Protein AF-A0A940LQ55-F1 (afdb_monomer)

Secondary structure (DSSP, 8-state):
--HHHHHHHHHHHHHHHHHH--SHHHHHHHHHHHT--HHHHHHHHHHSSHHHHHH-GGG-TT-S-HHHHHHHHHHTHHHHHHH--

Mean predicted aligned error: 4.85 Å

Solvent-accessible surface area (backbone atoms o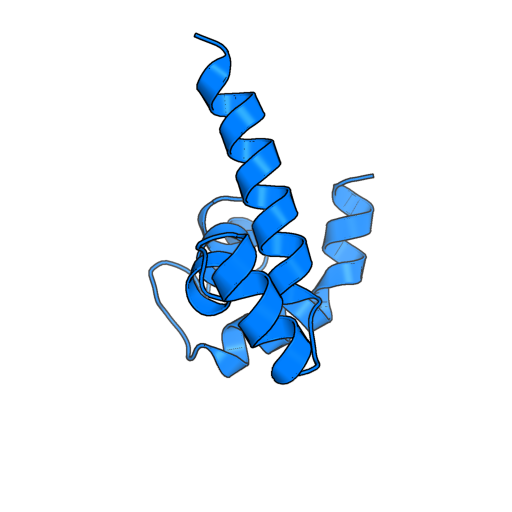nly — not comparable to full-atom values): 4905 Å² total; per-residue (Å²): 139,60,62,71,58,59,52,47,54,54,49,48,56,54,19,52,55,40,65,69,44,82,47,70,70,55,35,57,48,49,25,68,74,67,76,45,51,55,66,56,22,45,48,45,51,36,67,73,32,72,64,24,44,72,75,38,62,80,51,41,93,81,35,71,56,69,68,59,52,49,48,54,51,59,76,45,38,70,58,51,53,66,76,75,108

Radius of gyration: 12.59 Å; Cα contacts (8 Å, |Δi|>4): 68; chains: 1; bounding box: 35×28×24 Å

Sequence (85 aa):
MTASLEDWLAQLKKAEALVLATNPTEIAKLEAQLGLSQNVAVAHMLESTDWGVERFPQLQNGNGDFEDRLAALRASWDDWKSTSS

Nearest PDB structures (foldseek):
  3kjy-assembly2_B  TM=4.184E-01  e=3.653E+00  Homo sapiens
  3fy7-assembly2_B  TM=4.099E-01  e=3.863E+00  Homo sapiens
  3fy7-assembly1_A  TM=4.174E-01  e=4.830E+00  Homo sapiens

Structure (mmCIF, N/CA/C/O backbone):
data_AF-A0A940LQ55-F1
#
_entry.id   AF-A0A940LQ55-F1
#
loop_
_atom_site.group_PDB
_atom_site.id
_atom_site.type_symbol
_atom_site.label_atom_id
_atom_site.label_alt_id
_atom_site.label_comp_id
_atom_site.label_asym_id
_atom_site.label_entity_id
_atom_site.label_seq_id
_atom_site.pdbx_PDB_ins_code
_atom_site.Cartn_x
_atom_site.Cartn_y
_atom_site.Cartn_z
_atom_site.occupancy
_atom_site.B_iso_or_equiv
_atom_site.auth_seq_id
_atom_site.auth_comp_id
_atom_site.auth_asym_id
_atom_site.auth_atom_id
_atom_site.pdbx_PDB_model_num
ATOM 1 N N . MET A 1 1 ? 25.872 9.247 -8.910 1.00 44.81 1 MET A N 1
ATOM 2 C CA . MET A 1 1 ? 24.601 8.607 -9.314 1.00 44.81 1 MET A CA 1
ATOM 3 C C . MET A 1 1 ? 24.067 7.773 -8.145 1.00 44.81 1 MET A C 1
ATOM 5 O O . MET A 1 1 ? 24.000 6.561 -8.245 1.00 44.81 1 MET A O 1
ATOM 9 N N . THR A 1 2 ? 23.748 8.412 -7.016 1.00 51.56 2 THR A N 1
ATOM 10 C CA . THR A 1 2 ? 23.200 7.771 -5.795 1.00 51.56 2 THR A CA 1
ATOM 11 C C . THR A 1 2 ? 21.745 8.154 -5.527 1.00 51.56 2 THR A C 1
ATOM 13 O O . THR A 1 2 ? 21.067 7.444 -4.794 1.00 51.56 2 THR A O 1
ATOM 16 N N . ALA A 1 3 ? 21.249 9.207 -6.193 1.00 57.28 3 ALA A N 1
ATOM 17 C CA . ALA A 1 3 ? 19.871 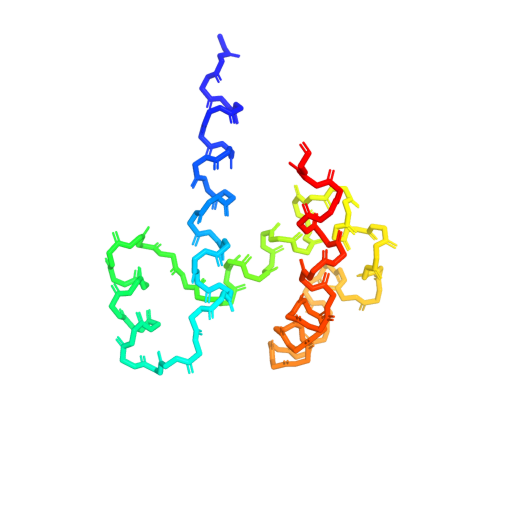9.686 -6.085 1.00 57.28 3 ALA A CA 1
ATOM 18 C C . ALA A 1 3 ? 18.842 8.554 -6.247 1.00 57.28 3 ALA A C 1
ATOM 20 O O . ALA A 1 3 ? 17.912 8.451 -5.464 1.00 57.28 3 ALA A O 1
ATOM 21 N N . SER A 1 4 ? 19.074 7.615 -7.171 1.00 71.00 4 SER A N 1
ATOM 22 C CA . SER A 1 4 ? 18.124 6.540 -7.473 1.00 71.00 4 SER A CA 1
ATOM 23 C C . SER A 1 4 ? 17.804 5.608 -6.300 1.00 71.00 4 SER A C 1
ATOM 25 O O . SER A 1 4 ? 16.681 5.126 -6.239 1.00 71.00 4 SER A O 1
ATOM 27 N N . LEU A 1 5 ? 18.739 5.348 -5.376 1.00 78.31 5 LEU A N 1
ATOM 28 C CA . LEU A 1 5 ? 18.471 4.458 -4.236 1.00 78.31 5 LEU A CA 1
ATOM 29 C C . LEU A 1 5 ? 17.800 5.206 -3.079 1.00 78.31 5 LEU A C 1
ATOM 31 O O . LEU A 1 5 ? 16.878 4.686 -2.458 1.00 78.31 5 LEU A O 1
ATOM 35 N N . GLU A 1 6 ? 18.246 6.430 -2.797 1.00 81.94 6 GLU A N 1
ATOM 36 C CA . GLU A 1 6 ? 17.670 7.264 -1.738 1.00 81.94 6 GLU A CA 1
ATOM 37 C C . GLU A 1 6 ? 16.242 7.701 -2.088 1.00 81.94 6 GLU A C 1
ATOM 39 O O . GLU A 1 6 ? 15.350 7.620 -1.242 1.00 81.94 6 GLU A O 1
ATOM 44 N N . ASP A 1 7 ? 16.002 8.079 -3.348 1.00 83.06 7 ASP A N 1
ATOM 45 C CA . ASP A 1 7 ? 14.666 8.387 -3.858 1.00 83.06 7 ASP A CA 1
ATOM 46 C C . ASP A 1 7 ? 13.764 7.149 -3.851 1.00 83.06 7 ASP A C 1
ATOM 48 O O . ASP A 1 7 ? 12.602 7.247 -3.454 1.00 83.06 7 ASP A O 1
ATOM 52 N N . TRP A 1 8 ? 14.291 5.974 -4.216 1.00 83.19 8 TRP A N 1
ATOM 53 C CA . TRP A 1 8 ? 13.538 4.719 -4.156 1.00 83.19 8 TRP A CA 1
ATOM 54 C C . TRP A 1 8 ? 13.144 4.360 -2.718 1.00 83.19 8 TRP A C 1
ATOM 56 O O . TRP A 1 8 ? 11.971 4.121 -2.446 1.00 83.19 8 TRP A O 1
ATOM 66 N N . LEU A 1 9 ? 14.073 4.432 -1.757 1.00 84.25 9 LEU A N 1
ATOM 67 C CA . LEU A 1 9 ? 13.770 4.207 -0.336 1.00 84.25 9 LEU A CA 1
ATOM 68 C C . LEU A 1 9 ? 12.764 5.229 0.212 1.00 84.25 9 LEU A C 1
ATOM 70 O O . LEU A 1 9 ? 11.916 4.893 1.043 1.00 84.25 9 LEU A O 1
ATOM 74 N N . ALA A 1 10 ? 12.843 6.484 -0.232 1.00 87.06 10 ALA A N 1
ATOM 75 C CA . ALA A 1 10 ? 11.881 7.508 0.149 1.00 87.06 10 ALA A CA 1
ATOM 76 C C . ALA A 1 10 ? 10.487 7.224 -0.432 1.00 87.06 10 ALA A C 1
ATOM 78 O O . ALA A 1 10 ? 9.493 7.425 0.265 1.00 87.06 10 ALA A O 1
ATOM 79 N N . GLN A 1 11 ? 10.392 6.750 -1.677 1.00 86.69 11 GLN A N 1
ATOM 80 C CA . GLN A 1 11 ? 9.127 6.338 -2.292 1.00 86.69 11 GLN A CA 1
ATOM 81 C C . GLN A 1 11 ? 8.536 5.105 -1.613 1.00 86.69 11 GLN A C 1
ATOM 83 O O . GLN A 1 11 ? 7.340 5.100 -1.322 1.00 86.69 11 GLN A O 1
ATOM 88 N N . LEU A 1 12 ? 9.372 4.127 -1.269 1.00 88.31 12 LEU A N 1
ATOM 89 C CA . LEU A 1 12 ? 8.961 2.936 -0.539 1.00 88.31 12 LEU A CA 1
ATOM 90 C C . LEU A 1 12 ? 8.329 3.314 0.807 1.00 88.31 12 LEU A C 1
ATOM 92 O O . LEU A 1 12 ? 7.177 2.977 1.052 1.00 88.31 12 LEU A O 1
ATOM 96 N N . LYS A 1 13 ? 8.995 4.149 1.615 1.00 89.50 13 LYS A N 1
ATOM 97 C CA . LYS A 1 13 ? 8.448 4.618 2.906 1.00 89.50 13 LYS A CA 1
ATOM 98 C C . LYS A 1 13 ? 7.109 5.345 2.775 1.00 89.50 13 LYS A C 1
ATOM 100 O O . LYS A 1 13 ? 6.233 5.215 3.629 1.00 89.50 13 LYS A O 1
ATOM 105 N N . LYS A 1 14 ? 6.942 6.138 1.713 1.00 91.38 14 LYS A N 1
ATOM 106 C CA . LYS A 1 14 ? 5.669 6.809 1.408 1.00 91.38 14 LYS A CA 1
ATOM 107 C C . LYS A 1 14 ? 4.579 5.799 1.060 1.00 91.38 14 LYS A C 1
ATOM 109 O O . LYS A 1 14 ? 3.447 5.944 1.522 1.00 91.38 14 LYS A O 1
ATOM 114 N N . ALA A 1 15 ? 4.923 4.787 0.267 1.00 91.25 15 ALA A N 1
ATOM 115 C CA . ALA A 1 15 ? 4.009 3.726 -0.112 1.00 91.25 15 ALA A CA 1
ATOM 116 C C . ALA A 1 15 ? 3.584 2.888 1.105 1.00 91.25 15 ALA A C 1
ATOM 118 O O . ALA A 1 15 ? 2.394 2.645 1.287 1.00 91.25 15 ALA A O 1
ATOM 119 N N . GLU A 1 16 ? 4.522 2.552 1.993 1.00 91.19 16 GLU A N 1
ATOM 120 C CA . GLU A 1 16 ? 4.248 1.845 3.248 1.00 91.19 16 GLU A CA 1
ATOM 121 C C . GLU A 1 16 ? 3.239 2.589 4.130 1.00 91.19 16 GLU A C 1
ATOM 123 O O . GLU A 1 16 ? 2.268 1.995 4.604 1.00 91.19 16 GLU A O 1
ATOM 128 N N . ALA A 1 17 ? 3.416 3.903 4.309 1.00 91.50 17 ALA A N 1
ATOM 129 C CA . ALA A 1 17 ? 2.494 4.718 5.099 1.00 91.50 17 ALA A CA 1
ATOM 130 C C . ALA A 1 17 ? 1.066 4.702 4.52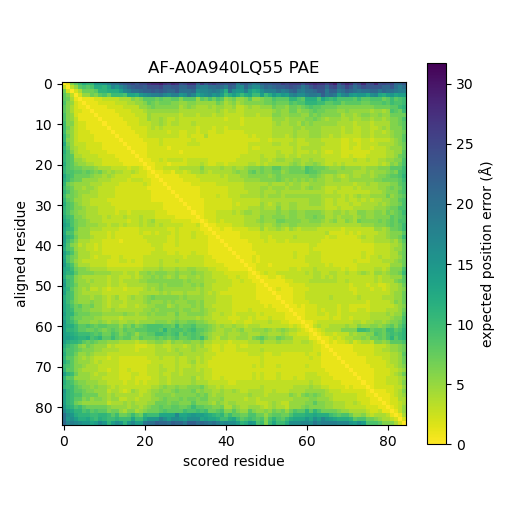5 1.00 91.50 17 ALA A C 1
ATOM 132 O O . ALA A 1 17 ? 0.097 4.558 5.270 1.00 91.50 17 ALA A O 1
ATOM 133 N N . LEU A 1 18 ? 0.930 4.802 3.200 1.00 92.25 18 LEU A N 1
ATOM 134 C CA . LEU A 1 18 ? -0.367 4.756 2.521 1.00 92.25 18 LEU A CA 1
ATOM 135 C C . LEU A 1 18 ? -1.013 3.372 2.583 1.00 92.25 18 LEU A C 1
ATOM 137 O O . LEU A 1 18 ? -2.223 3.274 2.772 1.00 92.25 18 LEU A O 1
ATOM 141 N N . VAL A 1 19 ? -0.233 2.300 2.450 1.00 90.56 19 VAL A N 1
ATOM 142 C CA . VAL A 1 19 ? -0.732 0.924 2.566 1.00 90.56 19 VAL A CA 1
ATOM 143 C C . VAL A 1 19 ? -1.273 0.660 3.967 1.00 90.56 19 VAL A C 1
ATOM 145 O O . VAL A 1 19 ? -2.345 0.069 4.109 1.00 90.56 19 VAL A O 1
ATOM 148 N N . LEU A 1 20 ? -0.565 1.113 4.999 1.00 89.38 20 LEU A N 1
ATOM 149 C CA . LEU A 1 20 ? -0.950 0.907 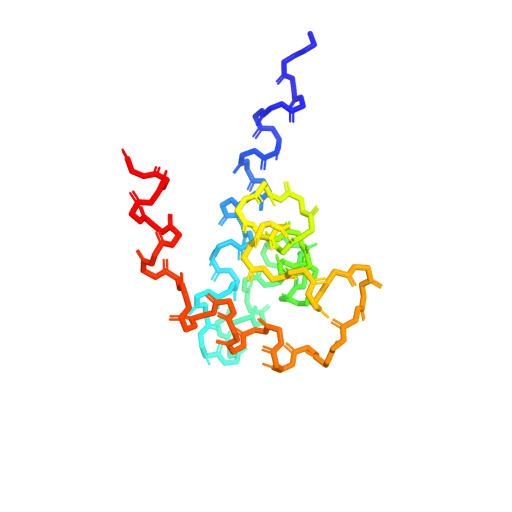6.394 1.00 89.38 20 LEU A CA 1
ATOM 150 C C . LEU A 1 20 ? -2.139 1.765 6.833 1.00 89.38 20 LEU A C 1
ATOM 152 O O . LEU A 1 20 ? -2.878 1.360 7.730 1.00 89.38 20 LEU A O 1
ATOM 156 N N . ALA A 1 21 ? -2.359 2.914 6.195 1.00 91.12 21 ALA A N 1
ATOM 157 C CA . ALA A 1 21 ? -3.472 3.796 6.515 1.00 91.12 21 ALA A CA 1
ATOM 158 C C . ALA A 1 21 ? -4.821 3.128 6.201 1.00 91.12 21 ALA A C 1
ATOM 160 O O . ALA A 1 21 ? -5.166 2.879 5.045 1.00 91.12 21 ALA A O 1
ATOM 161 N N . THR A 1 22 ? -5.612 2.839 7.234 1.00 88.56 22 THR A N 1
ATOM 162 C CA . THR A 1 22 ? -6.943 2.212 7.107 1.00 88.56 22 THR A CA 1
ATOM 163 C C . THR A 1 22 ? -8.089 3.217 7.189 1.00 88.56 22 THR A C 1
ATOM 165 O O . THR A 1 22 ? -9.207 2.907 6.782 1.00 88.56 22 THR A O 1
ATOM 168 N N . ASN A 1 23 ? -7.828 4.424 7.695 1.00 91.25 23 ASN A N 1
ATOM 169 C CA . ASN A 1 23 ? -8.836 5.465 7.842 1.00 91.25 23 ASN A CA 1
ATOM 170 C C . ASN A 1 23 ? -8.919 6.318 6.562 1.00 91.25 23 ASN A C 1
ATOM 172 O O . ASN A 1 23 ? -7.907 6.900 6.175 1.00 91.25 23 ASN A O 1
ATOM 176 N N . PRO A 1 24 ? -10.099 6.478 5.935 1.00 88.12 24 PRO A N 1
ATOM 177 C CA . PRO A 1 24 ? -10.249 7.250 4.696 1.00 88.12 24 PRO A CA 1
ATOM 178 C C . PRO A 1 24 ? -9.806 8.715 4.823 1.00 88.12 24 PRO A C 1
ATOM 180 O O . PRO A 1 24 ? -9.243 9.271 3.884 1.00 88.12 24 PRO A O 1
ATOM 183 N N . THR A 1 25 ? -9.988 9.335 5.992 1.00 92.69 25 THR A N 1
ATOM 184 C CA . THR A 1 25 ? -9.517 10.704 6.259 1.00 92.69 25 THR A CA 1
ATOM 185 C C . THR A 1 25 ? -7.993 10.770 6.327 1.00 92.69 25 THR A C 1
ATOM 187 O O . THR A 1 25 ? -7.383 11.733 5.864 1.00 92.69 25 THR A O 1
ATOM 190 N N . GLU A 1 26 ? -7.366 9.748 6.911 1.00 92.75 26 GLU A N 1
ATOM 191 C CA . GLU A 1 26 ? -5.910 9.648 6.997 1.00 92.75 26 GLU A CA 1
ATOM 192 C C . GLU A 1 26 ? -5.298 9.361 5.628 1.00 92.75 26 GLU A C 1
ATOM 194 O O . GLU A 1 26 ? -4.339 10.028 5.251 1.00 92.75 26 GLU A O 1
ATOM 199 N N . ILE A 1 27 ? -5.908 8.456 4.856 1.00 92.00 27 ILE A N 1
ATOM 200 C 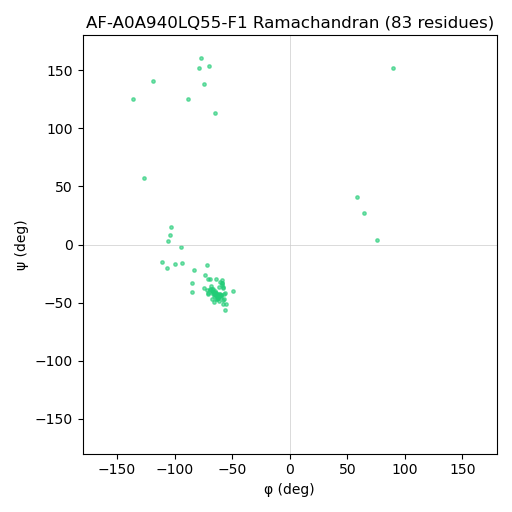CA . ILE A 1 27 ? -5.521 8.156 3.475 1.00 92.00 27 ILE A CA 1
ATOM 201 C C . ILE A 1 27 ? -5.551 9.441 2.650 1.00 92.00 27 ILE A C 1
ATOM 203 O O . ILE A 1 27 ? -4.511 9.847 2.150 1.00 92.00 27 ILE A O 1
ATOM 207 N N . ALA A 1 28 ? -6.683 10.149 2.595 1.00 93.06 28 ALA A N 1
ATOM 208 C CA . ALA A 1 28 ? -6.798 11.376 1.803 1.00 93.06 28 ALA A CA 1
ATOM 209 C C . ALA A 1 28 ? -5.768 12.447 2.212 1.00 93.06 28 ALA A C 1
ATOM 211 O O . ALA A 1 28 ? -5.222 13.164 1.371 1.00 93.06 28 ALA A O 1
ATOM 212 N N . LYS A 1 29 ? -5.463 12.548 3.513 1.00 93.62 29 LYS A N 1
ATOM 213 C CA . LYS A 1 29 ? -4.431 13.457 4.020 1.00 93.62 29 LYS A CA 1
ATOM 214 C C . LYS A 1 29 ? -3.034 13.036 3.566 1.00 93.62 29 LYS A C 1
ATOM 216 O O . LYS A 1 29 ? -2.274 13.889 3.113 1.00 93.62 29 LYS A O 1
ATOM 221 N N . LEU A 1 30 ? -2.697 11.754 3.684 1.00 93.62 30 LEU A N 1
ATOM 222 C CA . LEU A 1 30 ? -1.414 11.213 3.239 1.00 93.62 30 LEU A CA 1
ATOM 223 C C . LEU A 1 30 ? -1.259 11.348 1.725 1.00 93.62 30 LEU A C 1
ATOM 225 O O . LEU A 1 30 ? -0.209 11.780 1.270 1.00 93.62 30 LEU A O 1
ATOM 229 N N . GLU A 1 31 ? -2.304 11.079 0.947 1.00 93.81 31 GLU A N 1
ATOM 230 C CA . GLU A 1 31 ? -2.272 11.237 -0.507 1.00 93.81 31 GLU A CA 1
ATOM 231 C C . GLU A 1 31 ? -1.975 12.687 -0.905 1.00 93.81 31 GLU A C 1
ATOM 233 O O . GLU A 1 31 ? -1.097 12.938 -1.733 1.00 93.81 31 GLU A O 1
ATOM 238 N N . ALA A 1 32 ? -2.630 13.653 -0.253 1.00 93.75 32 ALA A N 1
ATOM 239 C CA . ALA A 1 32 ? -2.382 15.075 -0.478 1.00 93.75 32 ALA A CA 1
ATOM 240 C C . ALA A 1 32 ? -0.978 15.520 -0.027 1.00 93.75 32 ALA A C 1
ATOM 242 O O . ALA A 1 32 ? -0.350 16.345 -0.687 1.00 93.75 32 ALA A O 1
ATOM 243 N N . GLN A 1 33 ? -0.474 14.988 1.091 1.00 92.75 33 GLN A N 1
ATOM 244 C CA . GLN A 1 33 ? 0.847 15.335 1.627 1.00 92.75 33 GLN A CA 1
ATOM 245 C C . GLN A 1 33 ? 1.996 14.720 0.827 1.00 92.75 33 GLN A C 1
ATOM 247 O O . GL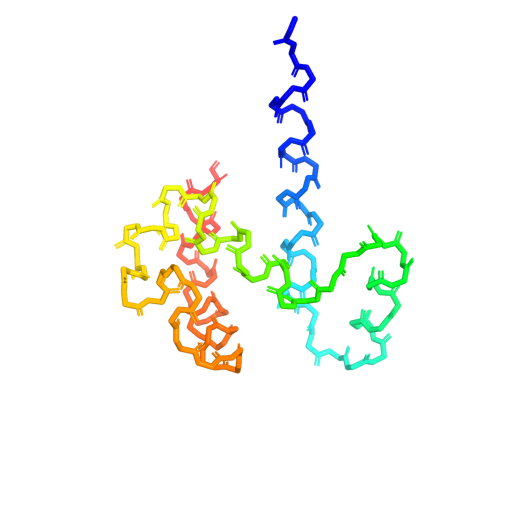N A 1 33 ? 3.050 15.337 0.680 1.00 92.75 33 GLN A O 1
ATOM 252 N N . LEU A 1 34 ? 1.808 13.494 0.345 1.00 88.94 34 LEU A N 1
ATOM 253 C CA . LEU A 1 34 ? 2.841 12.714 -0.326 1.00 88.94 34 LEU A CA 1
ATOM 254 C C . LEU A 1 34 ? 2.801 12.876 -1.848 1.00 88.94 34 LEU A C 1
ATOM 256 O O . LEU A 1 34 ? 3.786 12.533 -2.504 1.00 88.94 34 LEU A O 1
ATOM 260 N N . GLY A 1 35 ? 1.697 13.398 -2.397 1.00 90.19 35 GLY A N 1
ATOM 261 C CA . GLY A 1 35 ? 1.466 13.495 -3.839 1.00 90.19 35 GLY A CA 1
ATOM 262 C C . GLY A 1 35 ? 1.361 12.122 -4.506 1.00 90.19 35 GLY A C 1
ATOM 263 O O . GLY A 1 35 ? 1.718 11.978 -5.672 1.00 90.19 35 GLY A O 1
ATOM 264 N N . LEU A 1 36 ? 0.940 11.107 -3.748 1.00 89.50 36 LEU A N 1
ATOM 265 C CA . LEU A 1 36 ? 0.943 9.700 -4.135 1.00 89.50 36 LEU A CA 1
ATOM 266 C C . LEU A 1 36 ? -0.387 9.073 -3.724 1.00 89.50 36 LEU A C 1
ATOM 268 O O . LEU A 1 36 ? -0.748 9.145 -2.557 1.00 89.50 36 LEU A O 1
ATOM 272 N N . SER A 1 37 ? -1.100 8.448 -4.658 1.00 91.31 37 SER A N 1
ATOM 273 C CA . SER A 1 37 ? -2.348 7.747 -4.340 1.00 91.31 37 SER A CA 1
ATOM 274 C C . SER A 1 37 ? -2.084 6.375 -3.725 1.00 91.31 37 SER A C 1
ATOM 276 O O . SER A 1 37 ? -1.104 5.714 -4.074 1.00 91.31 37 SER A O 1
ATOM 278 N N . GLN A 1 38 ? -3.001 5.890 -2.890 1.00 91.38 38 GLN A N 1
ATOM 279 C CA . GLN A 1 38 ? -2.901 4.571 -2.263 1.00 91.38 38 GLN A CA 1
ATOM 280 C C . GLN A 1 38 ? -2.807 3.438 -3.297 1.00 91.38 38 GLN A C 1
ATOM 282 O O . GLN A 1 38 ? -2.061 2.484 -3.101 1.00 91.38 38 GLN A O 1
ATOM 287 N N . ASN A 1 39 ? -3.482 3.565 -4.442 1.00 91.06 39 ASN A N 1
ATOM 288 C CA . ASN A 1 39 ? -3.351 2.605 -5.542 1.00 91.06 39 ASN A CA 1
ATOM 289 C C . ASN A 1 39 ? -1.923 2.554 -6.111 1.00 91.06 39 ASN A C 1
ATOM 291 O O . ASN A 1 39 ? -1.354 1.480 -6.287 1.00 91.06 39 ASN A O 1
ATOM 295 N N . VAL A 1 40 ? -1.306 3.718 -6.330 1.00 90.81 40 VAL A N 1
ATOM 296 C CA . VAL A 1 40 ? 0.076 3.793 -6.826 1.00 90.81 40 VAL A CA 1
ATOM 297 C C . VAL A 1 40 ? 1.051 3.263 -5.774 1.00 90.81 40 VAL A C 1
ATOM 299 O O . VAL A 1 40 ? 1.991 2.558 -6.122 1.00 90.81 40 VAL A O 1
ATOM 302 N N . ALA A 1 41 ? 0.805 3.538 -4.490 1.00 92.12 41 ALA A N 1
ATOM 303 C CA . ALA A 1 41 ? 1.577 2.970 -3.388 1.00 92.12 41 ALA A CA 1
ATOM 304 C C . ALA A 1 41 ? 1.540 1.433 -3.386 1.00 92.12 41 ALA A C 1
ATOM 306 O O . ALA A 1 41 ? 2.584 0.790 -3.313 1.00 92.12 41 ALA A O 1
ATOM 307 N N . VAL A 1 42 ? 0.349 0.841 -3.516 1.00 92.50 42 VAL A N 1
ATOM 308 C CA . VAL A 1 42 ? 0.177 -0.617 -3.581 1.00 92.50 42 VAL A CA 1
ATOM 309 C C . VAL A 1 42 ? 0.884 -1.201 -4.803 1.00 92.50 42 VAL A C 1
ATOM 311 O O . VAL A 1 42 ? 1.623 -2.171 -4.661 1.00 92.50 42 VAL A O 1
ATOM 314 N N . ALA A 1 43 ? 0.717 -0.598 -5.983 1.00 91.25 43 ALA A N 1
ATOM 315 C CA . ALA A 1 43 ? 1.404 -1.035 -7.197 1.00 91.25 43 ALA A CA 1
ATOM 316 C C . ALA A 1 43 ? 2.931 -0.961 -7.046 1.00 91.25 43 ALA A C 1
ATOM 318 O O . ALA A 1 43 ? 3.629 -1.914 -7.371 1.00 91.25 43 ALA A O 1
ATOM 319 N N . HIS A 1 44 ? 3.455 0.120 -6.462 1.00 90.06 44 HIS A N 1
ATOM 320 C CA . HIS A 1 44 ? 4.887 0.261 -6.204 1.00 90.06 44 HIS A CA 1
ATOM 321 C C . HIS A 1 44 ? 5.414 -0.839 -5.272 1.00 90.06 44 HIS A C 1
ATOM 323 O O . HIS A 1 44 ? 6.429 -1.458 -5.573 1.00 90.06 44 HIS A O 1
ATOM 329 N N . MET A 1 45 ? 4.703 -1.153 -4.184 1.00 90.25 45 MET A N 1
ATOM 330 C CA . MET A 1 45 ? 5.095 -2.247 -3.286 1.00 90.25 45 MET A CA 1
ATOM 331 C C . MET A 1 45 ? 5.061 -3.611 -3.985 1.00 90.25 45 MET A C 1
ATOM 333 O O . MET A 1 45 ?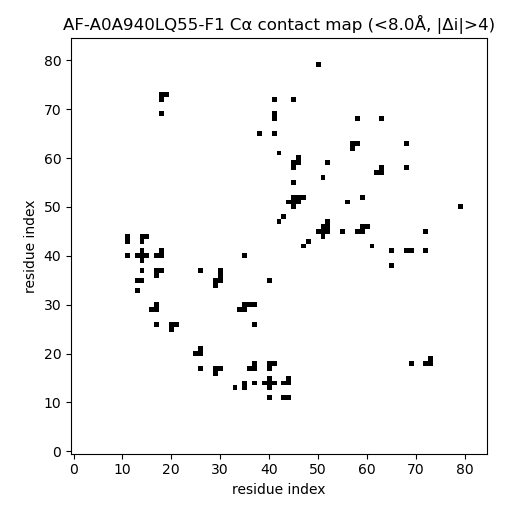 5.982 -4.404 -3.820 1.00 90.25 45 MET A O 1
ATOM 337 N N . LEU A 1 46 ? 4.015 -3.889 -4.766 1.00 90.69 46 LEU A N 1
ATOM 338 C CA . LEU A 1 46 ? 3.846 -5.176 -5.443 1.00 90.69 46 LEU A CA 1
ATOM 339 C C . LEU A 1 46 ? 4.841 -5.377 -6.586 1.00 90.69 46 LEU A C 1
ATOM 341 O O . LEU A 1 46 ? 5.359 -6.474 -6.748 1.00 90.69 46 LEU A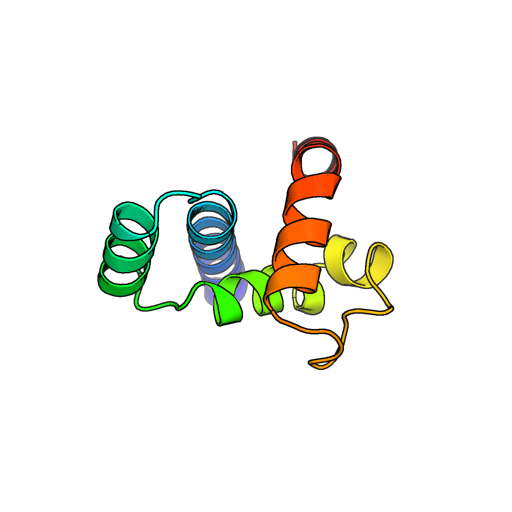 O 1
ATOM 345 N N . GLU A 1 47 ? 5.080 -4.342 -7.384 1.00 89.94 47 GLU A N 1
ATOM 346 C CA . GLU A 1 47 ? 5.743 -4.465 -8.687 1.00 89.94 47 GLU A CA 1
ATOM 347 C C . GLU A 1 47 ? 7.181 -3.929 -8.665 1.00 89.94 47 GLU A C 1
ATOM 349 O O . GLU A 1 47 ? 7.979 -4.274 -9.531 1.00 89.94 47 GLU A O 1
ATOM 354 N N . SER A 1 48 ? 7.534 -3.073 -7.696 1.00 86.62 48 SER A N 1
ATOM 355 C CA . SER A 1 48 ? 8.875 -2.465 -7.591 1.00 86.62 48 SER A CA 1
ATOM 356 C C . SER A 1 48 ? 9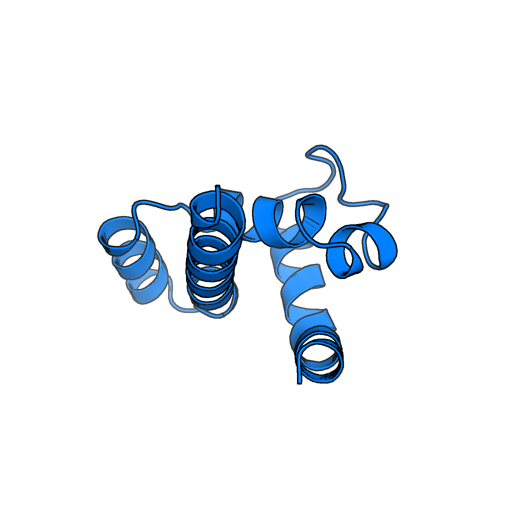.742 -3.054 -6.475 1.00 86.62 48 SER A C 1
ATOM 358 O O . SER A 1 48 ? 10.852 -2.563 -6.266 1.00 86.62 48 SER A O 1
ATOM 360 N N . THR A 1 49 ? 9.262 -4.073 -5.755 1.00 86.44 49 THR A N 1
ATOM 361 C CA . THR A 1 49 ? 10.048 -4.798 -4.745 1.00 86.44 49 THR A CA 1
ATOM 362 C C . THR A 1 49 ? 10.179 -6.266 -5.133 1.00 86.44 49 THR A C 1
ATOM 364 O O . THR A 1 49 ? 9.211 -6.867 -5.599 1.00 86.44 49 THR A O 1
ATOM 367 N N . ASP A 1 50 ? 11.357 -6.857 -4.913 1.00 87.56 50 ASP A N 1
ATOM 368 C CA . ASP A 1 50 ? 11.579 -8.284 -5.185 1.00 87.56 50 ASP A CA 1
ATOM 369 C C . ASP A 1 50 ? 10.591 -9.160 -4.401 1.00 87.56 50 ASP A C 1
ATOM 371 O O . ASP A 1 50 ? 9.958 -10.043 -4.973 1.00 87.56 50 ASP A O 1
ATOM 375 N N . TRP A 1 51 ? 10.339 -8.835 -3.128 1.00 89.56 51 TRP A N 1
ATOM 376 C CA . TRP A 1 51 ? 9.344 -9.542 -2.315 1.00 89.56 51 TRP A CA 1
ATOM 377 C C . TRP A 1 51 ? 7.936 -9.468 -2.906 1.00 89.56 51 TRP A C 1
ATOM 379 O O . TRP A 1 51 ? 7.241 -10.478 -2.941 1.00 89.56 51 TRP A O 1
ATOM 389 N N . GLY A 1 52 ? 7.499 -8.303 -3.393 1.00 88.94 52 GLY A N 1
ATOM 390 C CA . GLY A 1 52 ? 6.183 -8.156 -4.013 1.00 88.94 52 GLY A CA 1
ATOM 391 C C . GLY A 1 52 ? 6.037 -9.031 -5.260 1.00 88.94 52 GLY A C 1
ATOM 392 O O . GLY A 1 52 ? 5.020 -9.714 -5.424 1.00 88.94 52 GLY A O 1
ATOM 393 N N . VAL A 1 53 ? 7.082 -9.069 -6.090 1.00 89.75 53 VAL A N 1
ATOM 394 C CA . VAL A 1 53 ? 7.147 -9.885 -7.310 1.00 89.75 53 VAL A CA 1
ATOM 395 C C . VAL A 1 53 ? 7.138 -11.379 -6.980 1.00 89.75 53 VAL A C 1
ATOM 397 O O . VAL A 1 53 ? 6.399 -12.142 -7.605 1.00 89.75 53 VAL A O 1
ATOM 400 N N . GLU A 1 54 ? 7.907 -11.800 -5.977 1.00 90.31 54 GLU A N 1
ATOM 401 C CA . GLU A 1 54 ? 7.998 -13.198 -5.550 1.00 90.31 54 GLU A CA 1
ATOM 402 C C . GLU A 1 54 ? 6.735 -13.681 -4.825 1.00 90.31 54 GLU A C 1
ATOM 404 O O . GLU A 1 54 ? 6.296 -14.819 -5.014 1.00 90.31 54 GLU A O 1
ATOM 409 N N . ARG A 1 55 ? 6.129 -12.828 -3.992 1.00 89.38 55 ARG A N 1
ATOM 410 C CA . ARG A 1 55 ? 5.004 -13.204 -3.126 1.00 89.38 55 ARG A CA 1
ATOM 411 C C . ARG A 1 55 ? 3.657 -13.117 -3.827 1.00 89.38 55 ARG A C 1
ATOM 413 O O . ARG A 1 55 ? 2.773 -13.927 -3.539 1.00 89.38 55 ARG A O 1
ATOM 420 N N . PHE A 1 56 ? 3.503 -12.165 -4.745 1.00 91.31 56 PHE A N 1
ATOM 421 C CA . PHE A 1 56 ? 2.247 -11.912 -5.448 1.00 91.31 56 PHE A CA 1
ATOM 422 C C . PHE A 1 56 ? 2.414 -11.905 -6.972 1.00 91.31 56 PHE A C 1
ATOM 424 O O . PHE A 1 56 ? 2.029 -10.926 -7.621 1.00 91.31 56 PHE A O 1
ATOM 431 N N . PRO A 1 57 ? 2.918 -12.991 -7.587 1.00 90.56 57 PRO A N 1
ATOM 432 C CA . PRO A 1 57 ? 3.061 -13.070 -9.040 1.00 90.56 57 PRO A CA 1
ATOM 433 C C . PRO A 1 57 ? 1.717 -12.899 -9.771 1.00 90.56 57 PRO A C 1
ATOM 435 O O . PRO A 1 57 ? 1.664 -12.338 -10.863 1.00 90.56 57 PRO A O 1
ATOM 438 N N . GLN A 1 58 ? 0.610 -13.323 -9.153 1.00 90.31 58 GLN A N 1
ATOM 439 C CA . GLN A 1 58 ? -0.741 -13.191 -9.703 1.00 90.31 58 GLN A CA 1
ATOM 440 C C . GLN A 1 58 ? -1.279 -11.752 -9.708 1.00 90.31 58 GLN A C 1
ATOM 442 O O . GLN A 1 58 ? -2.236 -11.471 -10.424 1.00 90.31 58 GLN A O 1
ATOM 447 N N . LEU A 1 59 ? -0.676 -10.850 -8.925 1.00 91.12 59 LEU A N 1
ATOM 448 C CA . LEU A 1 59 ? -1.086 -9.447 -8.815 1.00 91.12 59 LEU A CA 1
ATOM 449 C C . LEU A 1 59 ? -0.160 -8.493 -9.583 1.00 91.12 59 LEU A C 1
ATOM 451 O O . LEU A 1 59 ? -0.295 -7.283 -9.446 1.00 91.12 59 LEU A O 1
ATOM 455 N N . GLN A 1 60 ? 0.773 -9.007 -10.385 1.00 88.81 60 GLN A N 1
ATOM 456 C CA . GLN A 1 60 ? 1.717 -8.200 -11.164 1.00 88.81 60 GLN A CA 1
ATOM 457 C C . GLN A 1 60 ? 1.077 -7.591 -12.419 1.00 88.81 60 GLN A C 1
ATOM 459 O O . GLN A 1 60 ? 0.081 -8.101 -12.936 1.00 88.81 60 GLN A O 1
ATOM 464 N N . ASN A 1 61 ? 1.705 -6.549 -12.969 1.00 85.81 61 ASN A N 1
ATOM 465 C CA . ASN A 1 61 ? 1.338 -5.900 -14.235 1.00 85.81 61 ASN A CA 1
ATOM 466 C C . ASN A 1 61 ? -0.092 -5.343 -14.263 1.00 85.81 61 ASN A C 1
ATOM 468 O O . ASN A 1 61 ? -0.806 -5.487 -15.254 1.00 85.81 61 ASN A O 1
ATOM 472 N N . GLY A 1 62 ? -0.546 -4.737 -13.172 1.00 82.00 62 GLY A N 1
ATOM 473 C CA . GLY A 1 62 ? -1.925 -4.237 -13.109 1.00 82.00 62 GLY A CA 1
ATOM 474 C C . GLY A 1 62 ? -3.013 -5.313 -12.919 1.00 82.00 62 GLY A C 1
ATOM 475 O O . GLY A 1 62 ? -4.184 -4.950 -12.900 1.00 82.00 62 GLY A O 1
ATOM 476 N N . ASN A 1 63 ? -2.673 -6.601 -12.751 1.00 85.56 63 ASN A N 1
ATOM 477 C CA . ASN A 1 63 ? -3.665 -7.658 -12.515 1.00 85.56 63 ASN A CA 1
ATOM 478 C C . ASN A 1 63 ? -4.259 -7.648 -11.101 1.00 85.56 63 ASN A C 1
ATOM 480 O O . ASN A 1 63 ? -3.534 -7.557 -10.107 1.00 85.56 63 ASN A O 1
ATOM 484 N N . GLY A 1 64 ? -5.574 -7.858 -11.028 1.00 84.50 64 GLY A N 1
ATOM 485 C CA . GLY A 1 64 ? -6.357 -7.875 -9.792 1.00 84.50 64 GLY A CA 1
ATOM 486 C C . GLY A 1 64 ? -6.899 -6.496 -9.420 1.00 84.50 64 GLY A C 1
ATOM 487 O O . GLY A 1 64 ? -6.308 -5.467 -9.753 1.00 84.50 64 GLY A O 1
ATOM 488 N N . ASP A 1 65 ? -8.032 -6.480 -8.724 1.00 90.94 65 ASP A N 1
ATOM 489 C CA . ASP A 1 65 ? -8.644 -5.242 -8.257 1.00 90.94 65 ASP A CA 1
ATOM 490 C C . ASP A 1 65 ? -7.817 -4.595 -7.140 1.00 90.94 65 ASP A C 1
ATOM 492 O O . ASP A 1 65 ? -7.076 -5.252 -6.402 1.00 90.94 65 ASP A O 1
ATOM 496 N N . PHE A 1 66 ? -7.937 -3.273 -7.006 1.00 89.69 66 PHE A N 1
ATOM 497 C CA . PHE A 1 66 ? -7.202 -2.512 -5.992 1.00 89.69 66 PHE A CA 1
ATOM 498 C C . PHE A 1 66 ? -7.456 -3.039 -4.572 1.00 89.69 66 PHE A C 1
ATOM 500 O O . PHE A 1 66 ? -6.518 -3.153 -3.783 1.00 89.69 66 PHE A O 1
ATOM 507 N N . GLU A 1 67 ? -8.704 -3.383 -4.254 1.00 90.19 67 GLU A N 1
ATOM 508 C CA . GLU A 1 67 ? -9.079 -3.886 -2.930 1.00 90.19 67 GLU A CA 1
ATOM 509 C C . GLU A 1 67 ? -8.422 -5.237 -2.629 1.00 90.19 67 GLU A C 1
ATOM 511 O O . GLU A 1 67 ? -7.860 -5.402 -1.547 1.00 90.19 67 GLU A O 1
ATOM 516 N N . ASP A 1 68 ? -8.397 -6.160 -3.596 1.00 90.44 68 ASP A N 1
ATOM 517 C CA . ASP A 1 68 ? -7.725 -7.458 -3.458 1.00 90.44 68 ASP A CA 1
ATOM 518 C C . ASP A 1 68 ? -6.217 -7.294 -3.289 1.00 90.44 68 ASP A C 1
ATOM 520 O O . ASP A 1 68 ? -5.596 -7.927 -2.432 1.00 90.44 68 ASP A O 1
ATOM 524 N N . ARG A 1 69 ? -5.621 -6.394 -4.074 1.00 91.31 69 ARG A N 1
ATOM 525 C CA . ARG A 1 69 ? -4.196 -6.064 -3.995 1.00 91.31 69 ARG A CA 1
ATOM 526 C C . ARG A 1 69 ? -3.825 -5.497 -2.634 1.00 91.31 69 ARG A C 1
ATOM 528 O O . ARG A 1 69 ? -2.874 -5.964 -2.010 1.00 91.31 69 ARG A O 1
ATOM 535 N N . LEU A 1 70 ? -4.593 -4.524 -2.150 1.00 92.19 70 LEU A N 1
ATOM 536 C CA . LEU A 1 70 ? -4.389 -3.910 -0.843 1.00 92.19 70 LEU A CA 1
ATOM 537 C C . LEU A 1 70 ? -4.601 -4.922 0.288 1.00 92.19 70 LEU A C 1
ATOM 539 O O . LEU A 1 70 ? -3.820 -4.947 1.239 1.00 92.19 70 LEU A O 1
ATOM 543 N N . ALA A 1 71 ? -5.631 -5.764 0.191 1.00 91.38 71 ALA A N 1
ATOM 544 C CA . ALA A 1 71 ? -5.921 -6.795 1.178 1.00 91.38 71 ALA A CA 1
ATOM 545 C C . ALA A 1 71 ? -4.803 -7.843 1.250 1.00 91.38 71 ALA A C 1
ATOM 547 O O . ALA A 1 71 ? -4.336 -8.151 2.345 1.00 91.38 71 ALA A O 1
ATOM 548 N N . ALA A 1 72 ? -4.327 -8.342 0.107 1.00 91.69 72 ALA A N 1
ATOM 549 C CA . ALA A 1 72 ? -3.234 -9.310 0.038 1.00 91.69 72 ALA A CA 1
ATOM 550 C C . ALA A 1 72 ? -1.924 -8.740 0.608 1.00 91.69 72 ALA A C 1
ATOM 552 O O . ALA A 1 72 ? -1.249 -9.399 1.407 1.00 91.69 72 ALA A O 1
ATOM 553 N N . LEU A 1 73 ? -1.612 -7.489 0.252 1.00 90.62 73 LEU A N 1
ATOM 554 C CA . LEU A 1 73 ? -0.436 -6.774 0.738 1.00 90.62 73 LEU A CA 1
ATOM 555 C C . LEU A 1 73 ? -0.491 -6.577 2.261 1.00 90.62 73 LEU A C 1
ATOM 557 O O . LEU A 1 73 ? 0.475 -6.872 2.958 1.00 90.62 73 LEU A O 1
ATOM 561 N N . ARG A 1 74 ? -1.643 -6.148 2.794 1.00 90.88 74 ARG A N 1
ATOM 562 C CA . ARG A 1 74 ? -1.862 -5.985 4.241 1.00 90.88 74 ARG A CA 1
ATOM 563 C C . ARG A 1 74 ? -1.822 -7.309 4.994 1.00 90.88 74 ARG A C 1
ATOM 565 O O . ARG A 1 74 ? -1.247 -7.369 6.075 1.00 90.88 74 ARG A O 1
ATOM 572 N N . ALA A 1 75 ? -2.405 -8.365 4.432 1.00 91.06 75 ALA A N 1
ATOM 573 C CA . ALA A 1 75 ? -2.418 -9.689 5.046 1.00 91.06 75 ALA A CA 1
ATOM 574 C C . ALA A 1 75 ? -1.009 -10.285 5.182 1.00 91.06 75 ALA A C 1
ATOM 576 O O . ALA A 1 75 ? -0.754 -11.033 6.121 1.00 91.06 75 ALA A O 1
ATOM 577 N N . SER A 1 76 ? -0.093 -9.931 4.276 1.00 89.88 76 SER A N 1
ATOM 578 C CA . SER A 1 76 ? 1.305 -10.388 4.312 1.00 89.88 76 SER A CA 1
ATOM 579 C C . SER A 1 76 ? 2.269 -9.313 4.825 1.00 89.88 76 SER A C 1
ATOM 581 O O . SER A 1 76 ? 3.478 -9.430 4.656 1.00 89.88 76 SER A O 1
ATOM 583 N N . TRP A 1 77 ? 1.762 -8.251 5.455 1.00 88.19 77 TRP A N 1
ATOM 584 C CA . TRP A 1 77 ? 2.588 -7.107 5.840 1.00 88.19 77 TRP A CA 1
ATOM 585 C C . TRP A 1 77 ? 3.600 -7.427 6.944 1.00 88.19 77 TRP A C 1
ATOM 587 O O . TRP A 1 77 ? 4.719 -6.915 6.944 1.00 88.19 77 TRP A O 1
ATOM 597 N N . ASP A 1 78 ? 3.228 -8.280 7.898 1.00 86.31 78 ASP A N 1
ATOM 598 C CA . ASP A 1 78 ? 4.144 -8.705 8.961 1.00 86.31 78 ASP A CA 1
ATOM 599 C C . ASP A 1 78 ? 5.274 -9.609 8.435 1.00 86.31 78 ASP A C 1
ATOM 601 O O . ASP A 1 78 ? 6.392 -9.556 8.952 1.00 86.31 78 ASP A O 1
ATOM 605 N N . ASP A 1 79 ? 5.009 -10.375 7.371 1.00 85.31 79 ASP A N 1
ATOM 606 C CA . ASP A 1 79 ? 6.015 -11.166 6.647 1.00 85.31 79 ASP A CA 1
ATOM 607 C C . ASP A 1 79 ? 7.030 -10.236 5.970 1.00 85.31 79 ASP A C 1
ATOM 609 O O . ASP A 1 79 ? 8.228 -10.346 6.225 1.00 85.31 79 ASP A O 1
ATOM 613 N N . TRP A 1 80 ? 6.540 -9.227 5.238 1.00 84.56 80 TRP A N 1
ATOM 614 C CA . TRP A 1 80 ? 7.379 -8.191 4.631 1.00 84.56 80 TRP A CA 1
ATOM 615 C C . TRP A 1 80 ? 8.274 -7.484 5.654 1.00 84.56 80 TRP A C 1
ATOM 617 O O . TRP A 1 80 ? 9.494 -7.440 5.485 1.00 84.56 80 TRP A O 1
ATOM 627 N N . LYS A 1 81 ? 7.702 -6.993 6.763 1.00 80.50 81 LYS A N 1
ATOM 628 C CA . LYS A 1 81 ? 8.485 -6.332 7.820 1.00 80.50 81 LYS A CA 1
ATOM 629 C C . LYS A 1 81 ? 9.562 -7.238 8.412 1.00 80.50 81 LYS A C 1
ATOM 631 O O . LYS A 1 81 ? 10.614 -6.736 8.788 1.00 80.50 81 LYS A O 1
ATOM 636 N N . SER A 1 82 ? 9.318 -8.545 8.484 1.00 81.50 82 SER A N 1
ATOM 637 C CA . SER A 1 82 ? 10.307 -9.508 8.980 1.00 81.50 82 SER A CA 1
ATOM 638 C C . SER A 1 82 ? 11.467 -9.711 8.003 1.00 81.50 82 SER A C 1
ATOM 640 O O . SER A 1 82 ? 12.582 -9.975 8.438 1.00 81.50 82 SER A O 1
ATOM 642 N N . THR A 1 83 ? 11.230 -9.555 6.698 1.00 70.44 83 THR A N 1
ATOM 643 C CA . THR A 1 83 ? 12.276 -9.595 5.661 1.00 70.44 83 THR A CA 1
ATOM 644 C C . THR A 1 83 ? 13.017 -8.270 5.463 1.00 70.44 83 THR A C 1
ATOM 646 O O . THR A 1 83 ? 14.129 -8.275 4.943 1.00 70.44 83 THR A O 1
ATOM 649 N N . SER A 1 84 ? 12.422 -7.140 5.855 1.00 62.94 84 SER A N 1
ATOM 650 C CA . SER A 1 84 ? 13.034 -5.805 5.740 1.00 62.94 84 SER A CA 1
ATOM 651 C C . SER A 1 84 ? 13.771 -5.335 7.008 1.00 62.94 84 SER A C 1
ATOM 653 O O . SER A 1 84 ? 14.325 -4.233 6.998 1.00 62.94 84 SER A O 1
ATOM 655 N N . SER A 1 85 ? 13.749 -6.129 8.090 1.00 52.84 85 SER A N 1
ATOM 656 C CA . SER A 1 85 ? 14.416 -5.867 9.382 1.00 52.84 85 SER A CA 1
ATOM 657 C C . SER A 1 85 ? 15.818 -6.461 9.452 1.00 52.84 85 SER A C 1
ATOM 659 O O . SER A 1 85 ? 16.683 -5.776 10.044 1.00 52.84 85 SER A O 1
#

pLDDT: mean 86.74, std 9.36, range [44.81, 93.81]

Foldseek 3Di:
DCCVVVVLVVLLVLLVLLLPDPDPVSNVVSCVVVVAHNLRSLLCVLEVDPCNCVVCVCPHPPHDDSVVSSVSCVVCVVVVVVVVD